Protein AF-A0A7C1C3W7-F1 (afdb_monomer)

Solvent-accessible surface area (backbone atoms only — not comparable to full-atom values): 4215 Å² total; per-residue (Å²): 109,71,70,57,54,53,52,55,48,61,60,53,74,77,35,64,66,60,55,53,54,50,50,53,50,54,49,50,49,52,48,63,76,51,38,62,62,51,51,26,51,51,43,42,73,75,63,54,68,63,91,86,41,64,57,67,72,64,62,87,84,66,74,81,80,86,85,117

Sequence (68 aa):
MIRALKLEWLKVRNYRVFWILTGMYLLALLVITSGGVFFLEWLKSEGADFRGIDPTIVPIYDFPDIWQ

Mean predicted aligned error: 7.06 Å

Secondary structure (DSSP, 8-state):
-HHHHHHHHHHHHT-HHHHHHHHHHHHHHHHHHHHHHHHHHHHHHTT--BTTB-GGGS-SS----TT-

Radius of gyration: 20.83 Å; Cα contacts (8 Å, |Δi|>4): 20; chains: 1; bounding box: 38×37×53 Å

Structure (mmCIF, N/CA/C/O backbone):
data_AF-A0A7C1C3W7-F1
#
_entry.id   AF-A0A7C1C3W7-F1
#
loop_
_atom_site.group_PDB
_atom_site.id
_atom_site.type_symbol
_atom_site.label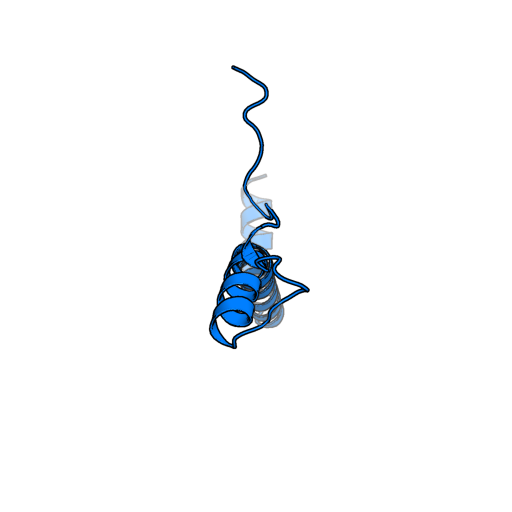_atom_id
_atom_site.label_alt_id
_atom_site.label_comp_id
_atom_sit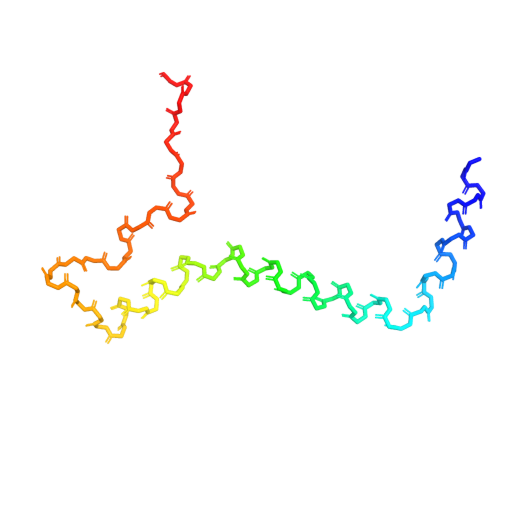e.label_asym_id
_atom_site.label_entity_id
_atom_site.label_seq_id
_atom_site.pdbx_PDB_ins_code
_atom_site.Cartn_x
_atom_site.Cartn_y
_atom_site.Cartn_z
_atom_site.occupancy
_atom_site.B_iso_or_equiv
_atom_site.auth_seq_id
_atom_site.auth_comp_id
_atom_site.auth_asym_id
_atom_site.auth_atom_id
_atom_site.pdbx_PDB_model_num
ATOM 1 N N . MET A 1 1 ? -23.566 12.501 19.802 1.00 79.94 1 MET A N 1
ATOM 2 C CA . MET A 1 1 ? -22.855 11.977 18.611 1.00 79.94 1 MET A CA 1
ATOM 3 C C . MET A 1 1 ? -21.577 11.214 18.967 1.00 79.94 1 MET A C 1
ATOM 5 O O . MET A 1 1 ? -21.485 10.046 18.622 1.00 79.94 1 MET A O 1
ATOM 9 N N . ILE A 1 2 ? -20.657 11.781 19.758 1.0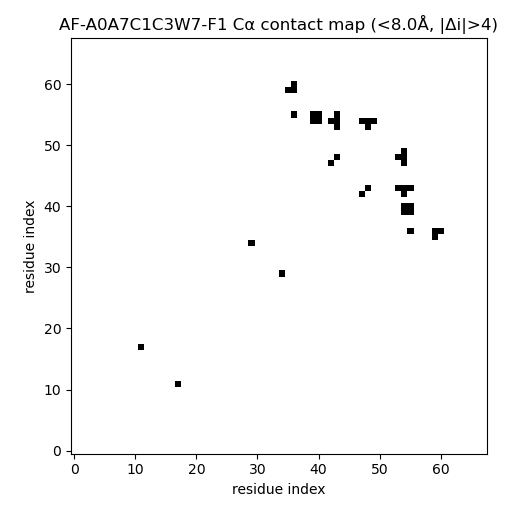0 91.81 2 ILE A N 1
ATOM 10 C CA . ILE A 1 2 ? -19.415 11.099 20.200 1.00 91.81 2 ILE A CA 1
ATOM 11 C C . ILE A 1 2 ? -19.670 9.753 20.908 1.00 91.81 2 ILE A C 1
ATOM 13 O O . ILE A 1 2 ? -18.959 8.779 20.680 1.00 91.81 2 ILE A O 1
ATOM 17 N N . ARG A 1 3 ? -20.733 9.661 21.721 1.00 93.69 3 ARG A N 1
ATOM 18 C CA . ARG A 1 3 ? -21.129 8.404 22.383 1.00 93.69 3 ARG A CA 1
ATOM 19 C C . ARG A 1 3 ? -21.494 7.293 21.390 1.00 93.69 3 ARG A C 1
ATOM 21 O O . ARG A 1 3 ? -21.147 6.146 21.636 1.00 93.69 3 ARG A O 1
ATOM 28 N N . ALA A 1 4 ? -22.160 7.633 20.285 1.00 93.56 4 ALA A N 1
ATOM 29 C CA . ALA A 1 4 ? -22.527 6.667 19.251 1.00 93.56 4 ALA A CA 1
ATOM 30 C C . ALA A 1 4 ? -21.281 6.156 18.510 1.00 93.56 4 ALA A C 1
ATOM 32 O O . ALA A 1 4 ? -21.101 4.950 18.390 1.00 93.56 4 ALA A O 1
ATOM 33 N N . LEU A 1 5 ? -20.358 7.054 18.141 1.00 93.75 5 LEU A N 1
ATOM 34 C CA . LEU A 1 5 ? -19.076 6.674 17.532 1.00 93.75 5 LEU A CA 1
ATOM 35 C C . LEU A 1 5 ? -18.250 5.751 18.439 1.00 93.75 5 LEU A C 1
ATOM 37 O O . LEU A 1 5 ? -17.681 4.770 17.972 1.00 93.75 5 LEU A O 1
ATOM 41 N N . LYS A 1 6 ? -18.230 6.014 19.753 1.00 95.06 6 LYS A N 1
ATOM 42 C CA . LYS A 1 6 ? -17.536 5.157 20.726 1.00 95.06 6 LYS A CA 1
ATOM 43 C C . LYS A 1 6 ? -18.130 3.745 20.793 1.00 95.06 6 LYS A C 1
ATOM 45 O O . LYS A 1 6 ? -17.384 2.783 20.962 1.00 95.06 6 LYS A O 1
ATOM 50 N N . LEU A 1 7 ? -19.452 3.619 20.674 1.00 94.44 7 LEU A N 1
ATOM 51 C CA . LEU A 1 7 ? -20.130 2.321 20.660 1.00 94.44 7 LEU A CA 1
ATOM 52 C C . LEU A 1 7 ? -19.802 1.534 19.389 1.00 94.44 7 LEU A C 1
ATOM 54 O O . LEU A 1 7 ? -19.453 0.362 19.492 1.00 94.44 7 LEU A O 1
ATOM 58 N N . GLU A 1 8 ? -19.849 2.171 18.218 1.00 93.75 8 GLU A N 1
ATOM 59 C CA . GLU A 1 8 ? -19.469 1.514 16.960 1.00 93.75 8 GLU A CA 1
ATOM 60 C C . GLU A 1 8 ? -17.989 1.111 16.953 1.00 93.75 8 GLU A C 1
ATOM 62 O O . GLU A 1 8 ? -17.652 -0.015 16.587 1.00 93.75 8 GLU A O 1
ATOM 67 N N . TRP A 1 9 ? -17.106 1.966 17.476 1.00 94.38 9 TRP A N 1
ATOM 68 C CA . TRP A 1 9 ? -15.691 1.633 17.631 1.00 94.38 9 TRP A CA 1
ATOM 69 C C . TRP A 1 9 ? -15.475 0.381 18.489 1.00 94.38 9 TRP A C 1
ATOM 71 O O . TRP A 1 9 ? -14.687 -0.488 18.126 1.00 94.38 9 TRP A O 1
ATOM 81 N N . LEU A 1 10 ? -16.197 0.245 19.608 1.00 94.50 10 LEU A N 1
ATOM 82 C CA . LEU A 1 10 ? -16.091 -0.930 20.480 1.00 94.50 10 LEU A CA 1
ATOM 83 C C . LEU A 1 10 ? -16.519 -2.230 19.786 1.00 94.50 10 LEU A C 1
ATOM 85 O O . LEU A 1 10 ? -15.918 -3.269 20.062 1.00 94.50 10 LEU A O 1
ATOM 89 N N . LYS A 1 11 ? -17.509 -2.178 18.884 1.00 92.44 11 LYS A N 1
ATOM 90 C CA . LYS A 1 11 ? -17.935 -3.345 18.093 1.00 92.44 11 LYS A CA 1
ATOM 91 C C . LYS A 1 11 ? -16.844 -3.780 17.120 1.00 92.44 11 LYS A C 1
ATOM 93 O O . LYS A 1 11 ? -16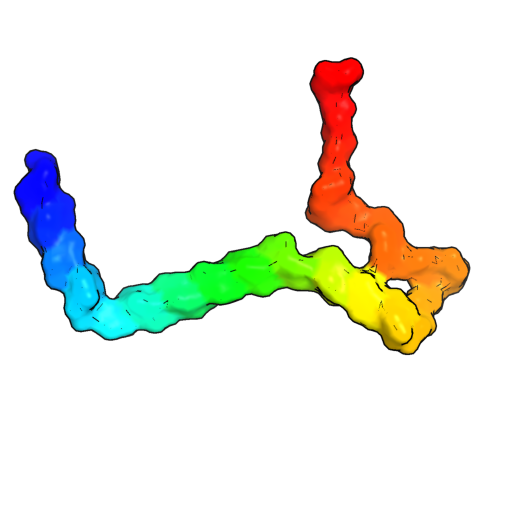.517 -4.960 17.041 1.00 92.44 11 LYS A O 1
ATOM 98 N N . VAL A 1 12 ? -16.265 -2.818 16.406 1.00 95.12 12 VAL A N 1
ATOM 99 C CA . VAL A 1 12 ? -15.265 -3.078 15.364 1.00 95.12 12 VAL A CA 1
ATOM 100 C C . VAL A 1 12 ? -13.913 -3.476 15.962 1.00 95.12 12 VAL A C 1
ATOM 102 O O . VAL A 1 12 ? -13.238 -4.354 15.429 1.00 95.12 12 VAL A O 1
ATOM 105 N N . ARG A 1 13 ? -13.538 -2.903 17.115 1.00 93.88 13 ARG A N 1
ATOM 106 C CA . ARG A 1 13 ? -12.228 -3.104 17.754 1.00 93.88 13 ARG A CA 1
ATOM 107 C C . ARG A 1 13 ? -11.850 -4.575 17.925 1.00 93.88 13 ARG A C 1
ATOM 109 O O . ARG A 1 13 ? -10.715 -4.930 17.634 1.00 93.88 13 ARG A O 1
ATOM 116 N N . ASN A 1 14 ? -12.786 -5.421 18.355 1.00 93.25 14 ASN A N 1
ATOM 117 C CA . ASN A 1 14 ? -12.526 -6.846 18.599 1.00 93.25 14 ASN A CA 1
ATOM 118 C C . ASN A 1 14 ? -12.994 -7.752 17.446 1.00 93.25 14 ASN A C 1
ATOM 120 O O . ASN A 1 14 ? -12.914 -8.977 17.551 1.00 93.25 14 ASN A O 1
ATOM 124 N N . TYR A 1 15 ? -13.490 -7.183 16.345 1.00 96.00 15 TYR A N 1
ATOM 125 C CA . TYR A 1 15 ? -14.012 -7.962 15.233 1.00 96.00 15 TYR A CA 1
ATOM 126 C C . TYR A 1 15 ? -12.888 -8.351 14.265 1.00 96.00 15 TYR A C 1
ATOM 128 O O . TYR A 1 15 ? -12.475 -7.582 13.399 1.00 96.00 15 TYR A O 1
ATOM 136 N N . ARG A 1 16 ? -12.379 -9.579 14.418 1.00 95.62 16 ARG A N 1
ATOM 137 C CA . ARG A 1 16 ? -11.216 -10.094 13.672 1.00 95.62 16 ARG A CA 1
ATOM 138 C C . ARG A 1 16 ? -11.364 -9.981 12.152 1.00 95.62 16 ARG A C 1
ATOM 140 O O . ARG A 1 16 ? -10.414 -9.591 11.482 1.00 95.62 16 ARG A O 1
ATOM 147 N N . VAL A 1 17 ? -12.540 -10.312 11.614 1.00 97.38 17 VAL A N 1
ATOM 148 C CA . VAL A 1 17 ? -12.791 -10.305 10.161 1.00 97.38 17 VAL A CA 1
ATOM 149 C C . VAL A 1 17 ? -12.614 -8.903 9.581 1.00 97.38 17 VAL A C 1
ATOM 151 O O . VAL A 1 17 ? -11.984 -8.755 8.539 1.00 97.38 17 VAL A O 1
ATOM 154 N N . PHE A 1 18 ? -13.091 -7.868 10.279 1.00 96.38 18 PHE A N 1
ATOM 155 C CA . PHE A 1 18 ? -12.924 -6.485 9.835 1.00 96.38 18 PHE A CA 1
ATOM 156 C C . PHE A 1 18 ? -11.453 -6.096 9.695 1.00 96.38 18 PHE A C 1
ATOM 158 O O . PHE A 1 18 ? -11.076 -5.510 8.684 1.00 96.38 18 PHE A O 1
ATOM 165 N N . TRP A 1 19 ? -10.608 -6.456 10.664 1.00 97.00 19 TRP A N 1
ATOM 166 C CA . TRP A 1 19 ? -9.181 -6.132 10.610 1.00 97.00 19 TRP A CA 1
ATOM 167 C C . TRP A 1 19 ? -8.438 -6.893 9.514 1.00 97.00 19 TRP A C 1
ATOM 169 O O . TRP A 1 19 ? -7.584 -6.307 8.855 1.00 97.00 19 TRP A O 1
ATOM 179 N N . ILE A 1 20 ? -8.791 -8.160 9.270 1.00 97.88 20 ILE A N 1
ATOM 180 C CA . ILE A 1 20 ? -8.221 -8.936 8.158 1.00 97.88 20 ILE A CA 1
ATOM 181 C C . ILE A 1 20 ? -8.578 -8.278 6.822 1.00 97.88 20 ILE A C 1
ATOM 183 O O . ILE A 1 20 ? -7.688 -8.009 6.020 1.00 97.88 20 ILE A O 1
ATOM 187 N N . LEU A 1 21 ? -9.858 -7.966 6.602 1.00 98.06 21 LEU A N 1
ATOM 188 C CA . LEU A 1 21 ? -10.309 -7.339 5.359 1.00 98.06 21 LEU A CA 1
ATOM 189 C C . LEU A 1 21 ? -9.713 -5.941 5.176 1.00 98.06 21 LEU A C 1
ATOM 191 O O . LEU A 1 21 ? -9.271 -5.608 4.082 1.00 98.06 21 LEU A O 1
ATOM 195 N N . THR A 1 22 ? -9.638 -5.150 6.247 1.00 97.25 22 THR A N 1
ATOM 196 C CA . THR A 1 22 ? -9.000 -3.825 6.224 1.00 97.25 22 THR A CA 1
ATOM 197 C C . THR A 1 22 ? -7.518 -3.943 5.875 1.00 97.25 22 THR A C 1
ATOM 199 O O . THR A 1 22 ? -7.032 -3.202 5.028 1.00 97.25 22 THR A O 1
ATOM 202 N N . GLY A 1 23 ? -6.803 -4.901 6.470 1.00 98.00 23 GLY A N 1
ATOM 203 C CA . GLY A 1 23 ? -5.399 -5.160 6.155 1.00 98.00 23 GLY A CA 1
ATOM 204 C C . GLY A 1 23 ? -5.195 -5.578 4.699 1.00 98.00 23 GLY A C 1
ATOM 205 O O . GLY A 1 23 ? -4.341 -5.015 4.020 1.00 98.00 23 GLY A O 1
ATOM 206 N N . MET A 1 24 ? -6.015 -6.504 4.191 1.00 98.25 24 MET A N 1
ATOM 207 C CA . MET A 1 24 ? -5.980 -6.917 2.783 1.00 98.25 24 MET A CA 1
ATOM 208 C C . MET A 1 24 ? -6.278 -5.755 1.835 1.00 98.25 24 MET A C 1
ATOM 210 O O . MET A 1 24 ? -5.607 -5.611 0.818 1.00 98.25 24 MET A O 1
ATOM 214 N N . TYR A 1 25 ? -7.253 -4.914 2.174 1.00 97.81 25 TYR A N 1
ATOM 215 C CA . TYR A 1 25 ? -7.602 -3.733 1.393 1.00 97.81 25 TYR A CA 1
ATOM 216 C C . TYR A 1 25 ? -6.456 -2.715 1.351 1.00 97.81 25 TYR A C 1
ATOM 218 O O . TYR A 1 25 ? -6.092 -2.245 0.276 1.00 97.81 25 TYR A O 1
ATOM 226 N N . LEU A 1 26 ? -5.843 -2.412 2.500 1.00 97.94 26 LEU A N 1
ATOM 227 C CA . LEU A 1 26 ? -4.689 -1.511 2.570 1.00 97.94 26 LEU A CA 1
ATOM 228 C C . LEU A 1 26 ? -3.481 -2.073 1.813 1.00 97.94 26 LEU A C 1
ATOM 230 O O . LEU A 1 26 ? -2.805 -1.330 1.109 1.00 97.94 26 LEU A O 1
ATOM 234 N N . LEU A 1 27 ? -3.235 -3.381 1.905 1.00 97.25 27 LEU A N 1
ATOM 235 C CA . LEU A 1 27 ? -2.190 -4.043 1.129 1.00 97.25 27 LEU A CA 1
ATOM 236 C C . LEU A 1 27 ? -2.473 -3.937 -0.372 1.00 97.25 27 LEU A C 1
ATOM 238 O O . LEU A 1 27 ? -1.586 -3.554 -1.127 1.00 97.25 27 LEU A O 1
ATOM 242 N N . ALA A 1 28 ? -3.703 -4.221 -0.804 1.00 96.62 28 ALA A N 1
ATOM 243 C CA . ALA A 1 28 ? -4.096 -4.093 -2.204 1.00 96.62 28 ALA A CA 1
ATOM 244 C C . ALA A 1 28 ? -3.911 -2.655 -2.708 1.00 96.62 28 ALA A C 1
ATOM 246 O O . ALA A 1 28 ? -3.369 -2.458 -3.791 1.00 96.62 28 ALA A O 1
ATOM 247 N N . LEU A 1 29 ? -4.278 -1.652 -1.905 1.00 95.88 29 LEU A N 1
ATOM 248 C CA . LEU A 1 29 ? -4.021 -0.247 -2.224 1.00 95.88 29 LEU A CA 1
ATOM 249 C C . LEU A 1 29 ? -2.528 0.038 -2.401 1.00 95.88 29 LEU A C 1
ATOM 251 O O . LEU A 1 29 ? -2.154 0.651 -3.398 1.00 95.88 29 LEU A O 1
ATOM 255 N N . LEU A 1 30 ? -1.669 -0.419 -1.486 1.00 93.75 30 LEU A N 1
ATOM 256 C CA . LEU A 1 30 ? -0.219 -0.239 -1.614 1.00 93.75 30 LEU A CA 1
ATOM 257 C C . LEU A 1 30 ? 0.317 -0.904 -2.884 1.00 93.75 30 LEU A C 1
ATOM 259 O O . LEU A 1 30 ? 1.070 -0.283 -3.630 1.00 93.75 30 LEU A O 1
ATOM 263 N N . VAL A 1 31 ? -0.116 -2.130 -3.174 1.00 93.69 31 VAL A N 1
ATOM 264 C CA . VAL A 1 31 ? 0.310 -2.858 -4.375 1.00 93.69 31 VAL A CA 1
ATOM 265 C C . VAL A 1 31 ? -0.156 -2.150 -5.644 1.00 93.69 31 VAL A C 1
ATOM 267 O O . VAL A 1 31 ? 0.623 -2.016 -6.574 1.00 93.69 31 VAL A O 1
ATOM 270 N N . ILE A 1 32 ? -1.389 -1.650 -5.697 1.00 90.25 32 ILE A N 1
ATOM 271 C CA . ILE A 1 32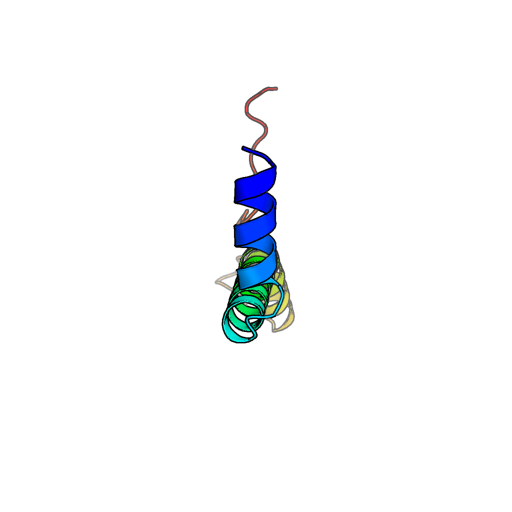 ? -1.909 -0.970 -6.893 1.00 90.25 32 ILE A CA 1
ATOM 272 C C . ILE A 1 32 ? -1.226 0.388 -7.101 1.00 90.25 32 ILE A C 1
ATOM 274 O O . ILE A 1 32 ? -0.896 0.740 -8.229 1.00 90.25 32 ILE A O 1
ATOM 278 N N . THR A 1 33 ? -1.002 1.142 -6.023 1.00 88.69 33 THR A N 1
ATOM 279 C CA . THR A 1 33 ? -0.401 2.488 -6.081 1.00 88.69 33 THR A CA 1
ATOM 280 C C . THR A 1 33 ? 1.109 2.490 -6.307 1.00 88.69 33 THR A C 1
ATOM 282 O O . THR A 1 33 ? 1.632 3.470 -6.818 1.00 88.69 33 THR A O 1
ATOM 285 N N . SER A 1 34 ? 1.824 1.426 -5.937 1.00 86.12 34 SER A N 1
ATOM 286 C CA . SER A 1 34 ? 3.277 1.316 -6.172 1.00 86.12 34 SER A CA 1
ATOM 287 C C . SER A 1 34 ? 3.640 0.344 -7.296 1.00 86.12 34 SER A C 1
ATOM 289 O O . SER A 1 34 ? 4.701 0.460 -7.906 1.00 86.12 34 SER A O 1
ATOM 291 N N . GLY A 1 35 ? 2.756 -0.604 -7.602 1.00 87.12 35 GLY A N 1
ATOM 292 C CA . GLY A 1 35 ? 3.036 -1.713 -8.503 1.00 87.12 35 GLY A CA 1
ATOM 293 C C . GLY A 1 35 ? 3.165 -1.310 -9.963 1.00 87.12 35 GLY A C 1
ATOM 294 O O . GLY A 1 35 ? 3.904 -1.966 -10.678 1.00 87.12 35 GLY A O 1
ATOM 295 N N . GLY A 1 36 ? 2.504 -0.240 -10.415 1.00 85.69 36 GLY A N 1
ATOM 296 C CA . GLY A 1 36 ? 2.549 0.169 -11.823 1.00 85.69 36 GLY A CA 1
ATOM 297 C C . GLY A 1 36 ? 3.963 0.501 -12.309 1.00 85.69 36 GLY A C 1
ATOM 298 O O . GLY A 1 36 ? 4.451 -0.111 -13.254 1.00 85.69 36 GLY A O 1
ATOM 299 N N . VAL A 1 37 ? 4.641 1.428 -11.630 1.00 86.06 37 VAL A N 1
ATOM 300 C CA . VAL A 1 37 ? 6.021 1.820 -11.969 1.00 86.06 37 VAL A CA 1
ATOM 301 C C . VAL A 1 37 ? 6.994 0.680 -11.688 1.00 86.06 37 VAL A C 1
ATOM 303 O O . VAL A 1 37 ? 7.784 0.328 -12.558 1.00 86.06 37 VAL A O 1
ATOM 306 N N . PHE A 1 38 ? 6.872 0.038 -10.522 1.00 88.38 38 PHE A N 1
ATOM 307 C CA . PHE A 1 38 ? 7.736 -1.081 -10.141 1.00 88.38 38 PHE A CA 1
ATOM 308 C C . PHE A 1 38 ? 7.669 -2.242 -11.146 1.00 88.38 38 PHE A C 1
ATOM 310 O O . PHE A 1 38 ? 8.686 -2.845 -11.480 1.00 88.38 38 PHE A O 1
ATOM 317 N N . PHE A 1 39 ? 6.479 -2.547 -11.669 1.00 88.69 39 PHE A N 1
ATOM 318 C CA . PHE A 1 39 ? 6.293 -3.590 -12.671 1.00 88.69 39 PHE A CA 1
ATOM 319 C C . PHE A 1 39 ? 6.961 -3.238 -14.003 1.00 88.69 39 PHE A C 1
ATOM 321 O O . PHE A 1 39 ? 7.603 -4.101 -14.597 1.00 88.69 39 PHE A O 1
ATOM 328 N N . LEU A 1 40 ? 6.845 -1.989 -14.465 1.00 87.19 40 LEU A N 1
ATOM 329 C CA . LEU A 1 40 ? 7.496 -1.545 -15.703 1.00 87.19 40 LEU A CA 1
ATOM 330 C C . LEU A 1 40 ? 9.025 -1.533 -15.576 1.00 87.19 40 LEU A C 1
ATOM 332 O O . LEU A 1 40 ? 9.716 -1.958 -16.502 1.00 87.19 40 LEU A O 1
ATOM 336 N N . GLU A 1 41 ? 9.552 -1.104 -14.428 1.00 87.62 41 GLU A N 1
ATOM 337 C CA . GLU A 1 41 ? 10.986 -1.166 -14.122 1.00 87.62 41 GLU A CA 1
ATOM 338 C C . GLU A 1 41 ? 11.496 -2.610 -14.079 1.00 87.62 41 GLU A C 1
ATOM 340 O O . GLU A 1 41 ? 12.532 -2.920 -14.672 1.00 87.62 41 GLU A O 1
ATOM 345 N N . TRP A 1 42 ? 10.749 -3.511 -13.436 1.00 89.94 42 TRP A N 1
ATOM 346 C CA . TRP A 1 42 ? 11.069 -4.936 -13.427 1.00 89.94 42 TRP A CA 1
ATOM 347 C C . TRP A 1 42 ? 11.067 -5.524 -14.845 1.00 89.94 42 TRP A C 1
ATOM 349 O O . TRP A 1 42 ? 12.020 -6.201 -15.229 1.00 89.94 42 TRP A O 1
ATOM 359 N N . LEU A 1 43 ? 10.058 -5.202 -15.660 1.00 89.06 43 LEU A N 1
ATOM 360 C CA . LEU A 1 43 ? 9.948 -5.681 -17.039 1.00 89.06 43 LEU A CA 1
ATOM 361 C C . LEU A 1 43 ? 11.139 -5.229 -17.901 1.00 89.06 43 LEU A C 1
ATOM 363 O O . LEU A 1 43 ? 11.698 -6.017 -18.665 1.00 89.06 43 LEU A O 1
ATOM 367 N N . LYS A 1 44 ? 11.568 -3.974 -17.734 1.00 86.12 44 LYS A N 1
ATOM 368 C CA . LYS A 1 44 ? 12.785 -3.440 -18.355 1.00 86.12 44 LYS A CA 1
ATOM 369 C C . LYS A 1 44 ? 14.037 -4.184 -17.882 1.00 86.12 44 LYS A C 1
ATOM 371 O O . LYS A 1 44 ? 14.896 -4.498 -18.701 1.00 86.12 44 LYS A O 1
ATOM 376 N N . SER A 1 45 ? 14.144 -4.482 -16.584 1.00 87.62 45 SER A N 1
ATOM 377 C CA . SER A 1 45 ? 15.296 -5.207 -16.024 1.00 87.62 45 SER A CA 1
ATOM 378 C C . SER A 1 45 ? 15.429 -6.640 -16.554 1.00 87.62 45 SER A C 1
ATOM 380 O O . SER A 1 45 ? 16.546 -7.122 -16.718 1.00 87.62 45 SER A O 1
ATOM 382 N N . GLU A 1 46 ? 14.309 -7.274 -16.911 1.00 89.75 46 GLU A N 1
ATOM 383 C CA . GLU A 1 46 ? 14.265 -8.608 -17.527 1.00 89.75 46 GLU A CA 1
ATOM 384 C C . GLU A 1 46 ? 14.584 -8.576 -19.039 1.00 89.75 46 GLU A C 1
ATOM 386 O O . GLU A 1 46 ? 14.610 -9.608 -19.708 1.00 89.75 46 GLU A O 1
ATOM 391 N N . GLY A 1 47 ? 14.847 -7.391 -19.601 1.00 83.75 47 GLY A N 1
ATOM 392 C CA . GLY A 1 47 ? 15.226 -7.219 -21.003 1.00 83.75 47 GLY A CA 1
ATOM 393 C C . GLY A 1 47 ? 14.045 -7.144 -21.969 1.00 83.75 47 GLY A C 1
ATOM 394 O O . GLY A 1 47 ? 14.220 -7.400 -23.161 1.00 83.75 47 GLY A O 1
ATOM 395 N N . ALA A 1 48 ? 12.844 -6.804 -21.487 1.00 83.06 48 ALA A N 1
ATOM 396 C CA . ALA A 1 48 ? 11.712 -6.569 -22.373 1.00 83.06 48 ALA A CA 1
ATOM 397 C C . ALA A 1 48 ? 11.980 -5.365 -23.287 1.00 83.06 48 ALA A C 1
ATOM 399 O O . ALA A 1 48 ? 12.123 -4.233 -22.826 1.00 83.06 48 ALA A O 1
ATOM 400 N N . ASP A 1 49 ? 12.009 -5.629 -24.591 1.00 79.00 49 ASP A N 1
ATOM 401 C CA . ASP A 1 49 ? 12.177 -4.627 -25.636 1.00 79.00 49 ASP A CA 1
ATOM 402 C C . ASP A 1 49 ? 10.958 -4.636 -26.568 1.00 79.00 49 ASP A C 1
ATOM 404 O O . ASP A 1 49 ? 10.683 -5.612 -27.276 1.00 79.00 49 ASP A O 1
ATOM 408 N N . PHE A 1 50 ? 10.210 -3.533 -26.582 1.00 79.00 50 PHE A N 1
ATOM 409 C CA . PHE A 1 50 ? 9.043 -3.367 -27.442 1.00 79.00 50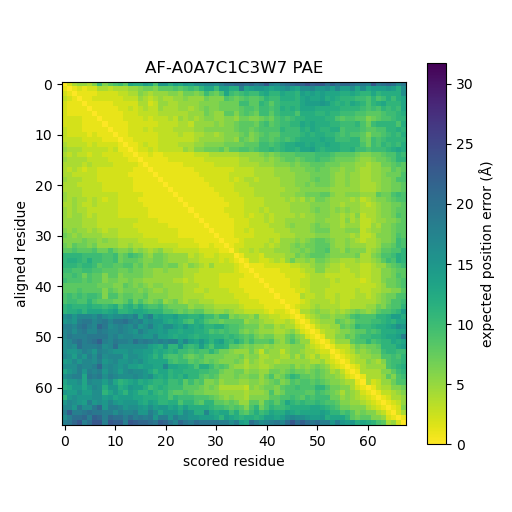 PHE A CA 1
ATOM 410 C C . PHE A 1 50 ? 9.419 -2.622 -28.723 1.00 79.00 50 PHE A C 1
ATOM 412 O O . PHE A 1 50 ? 8.987 -1.493 -28.947 1.00 79.00 50 PHE A O 1
ATOM 419 N N . ARG A 1 51 ? 10.200 -3.264 -29.601 1.00 82.75 51 ARG A N 1
ATOM 420 C 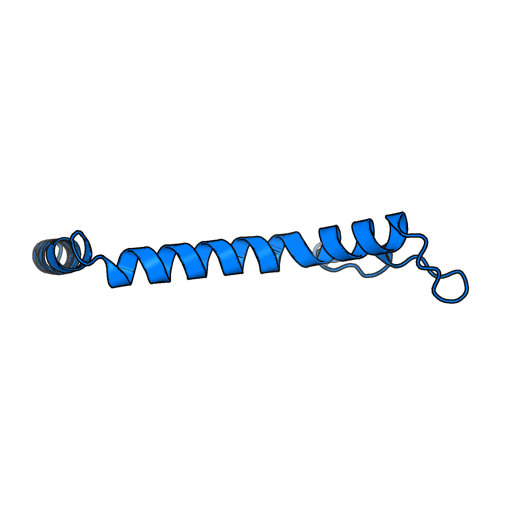CA . ARG A 1 51 ? 10.644 -2.682 -30.889 1.00 82.75 51 ARG A CA 1
ATOM 421 C C . ARG A 1 51 ? 11.465 -1.390 -30.701 1.00 82.75 51 ARG A C 1
ATOM 423 O O . ARG A 1 51 ? 11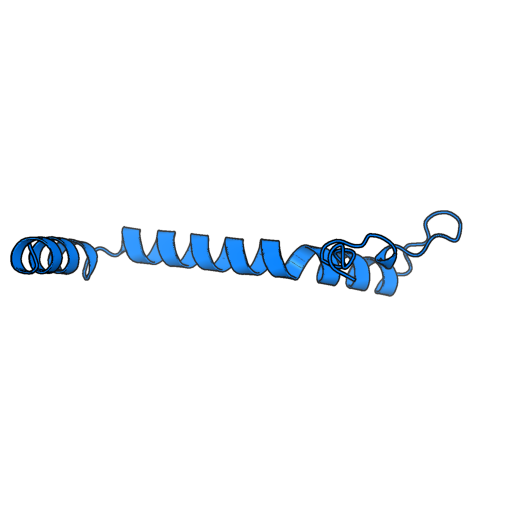.286 -0.437 -31.461 1.00 82.75 51 ARG A O 1
ATOM 430 N N . GLY A 1 52 ? 12.339 -1.358 -29.698 1.00 78.62 52 GLY A N 1
ATOM 431 C CA . GLY A 1 52 ? 13.145 -0.200 -29.307 1.00 78.62 52 GLY A CA 1
ATOM 432 C C . GLY A 1 52 ? 12.445 0.760 -28.341 1.00 78.62 52 GLY A C 1
ATOM 433 O O . GLY A 1 52 ? 12.987 1.829 -28.064 1.00 78.62 52 GLY A O 1
ATOM 434 N N . ILE A 1 53 ? 11.242 0.424 -27.859 1.00 76.81 53 ILE A N 1
ATOM 435 C CA . ILE A 1 53 ? 10.474 1.256 -26.925 1.00 76.81 53 ILE A CA 1
ATOM 436 C C . ILE A 1 53 ? 10.687 0.748 -25.501 1.00 76.81 53 ILE A C 1
ATOM 438 O O . ILE A 1 53 ? 10.389 -0.405 -25.186 1.00 76.81 53 ILE A O 1
ATOM 442 N N . ASP A 1 54 ? 11.161 1.652 -24.647 1.00 78.25 54 ASP A N 1
ATOM 443 C CA . ASP A 1 54 ? 11.362 1.409 -23.225 1.00 78.25 54 ASP A CA 1
ATOM 444 C C . ASP A 1 54 ? 10.007 1.241 -22.507 1.00 78.25 54 ASP A C 1
ATOM 446 O O . ASP A 1 54 ? 9.173 2.152 -22.568 1.00 78.25 54 ASP A O 1
ATOM 450 N N . PRO A 1 55 ? 9.768 0.120 -21.802 1.00 76.25 55 PRO A N 1
ATOM 451 C CA . PRO A 1 55 ? 8.554 -0.088 -21.017 1.00 76.25 55 PRO A CA 1
ATOM 452 C C . PRO A 1 55 ? 8.269 1.036 -20.008 1.00 76.25 55 PRO A C 1
ATOM 454 O O . PRO A 1 55 ? 7.103 1.314 -19.726 1.00 76.25 55 PRO A O 1
ATOM 457 N N . THR A 1 56 ? 9.298 1.717 -19.488 1.00 81.25 56 THR A N 1
ATOM 458 C CA . THR A 1 56 ? 9.135 2.793 -18.492 1.00 81.25 56 THR A CA 1
ATOM 459 C C . THR A 1 56 ? 8.680 4.128 -19.088 1.00 81.25 56 THR A C 1
ATOM 461 O O . THR A 1 56 ? 8.578 5.110 -18.361 1.00 81.25 56 THR A O 1
ATOM 464 N N . ILE A 1 57 ? 8.401 4.199 -20.396 1.00 80.00 57 ILE A N 1
ATOM 465 C CA . ILE A 1 57 ? 7.906 5.422 -21.051 1.00 80.00 57 ILE A CA 1
ATOM 466 C C . ILE A 1 57 ? 6.482 5.803 -20.623 1.00 80.00 57 ILE A C 1
ATOM 468 O O . ILE A 1 57 ? 6.067 6.944 -20.808 1.00 80.00 57 ILE A O 1
ATOM 472 N N . VAL A 1 58 ? 5.705 4.854 -20.089 1.00 79.69 58 VAL A N 1
ATOM 473 C CA . VAL A 1 58 ? 4.315 5.103 -19.697 1.00 79.69 58 VAL A CA 1
ATOM 474 C C . VAL A 1 58 ? 4.285 5.932 -18.403 1.00 79.69 58 VAL A C 1
ATOM 476 O O . VAL A 1 58 ? 4.731 5.441 -17.363 1.00 79.69 58 VAL A O 1
ATOM 479 N N . PRO A 1 59 ? 3.709 7.149 -18.417 1.00 73.69 59 PRO A N 1
ATOM 480 C CA . PRO A 1 59 ? 3.694 8.044 -17.265 1.00 73.69 59 PRO A CA 1
ATOM 481 C C . PRO A 1 59 ? 2.587 7.648 -16.275 1.00 73.69 59 PRO A C 1
ATOM 483 O O . PRO A 1 59 ? 1.582 8.338 -16.135 1.00 73.69 59 PRO A O 1
ATOM 486 N N . ILE A 1 60 ? 2.734 6.509 -15.587 1.00 77.44 60 ILE A N 1
ATOM 487 C CA . ILE A 1 60 ? 1.692 5.989 -14.676 1.00 77.44 60 ILE A CA 1
ATOM 488 C C . ILE A 1 60 ? 1.434 6.943 -13.487 1.00 77.44 60 ILE A C 1
ATOM 490 O O . ILE A 1 60 ? 0.320 6.970 -12.966 1.00 77.44 60 ILE A O 1
ATOM 494 N N . TYR A 1 61 ? 2.413 7.782 -13.117 1.00 76.31 61 TYR A N 1
ATOM 495 C CA . TYR A 1 61 ? 2.282 8.825 -12.084 1.00 76.31 61 TYR A CA 1
ATOM 496 C C . TYR A 1 61 ? 2.956 10.158 -12.453 1.00 76.31 61 TYR A C 1
ATOM 498 O O . TYR A 1 61 ? 3.196 10.982 -11.572 1.00 76.31 61 TYR A O 1
ATOM 506 N N . ASP A 1 62 ? 3.274 10.373 -13.731 1.00 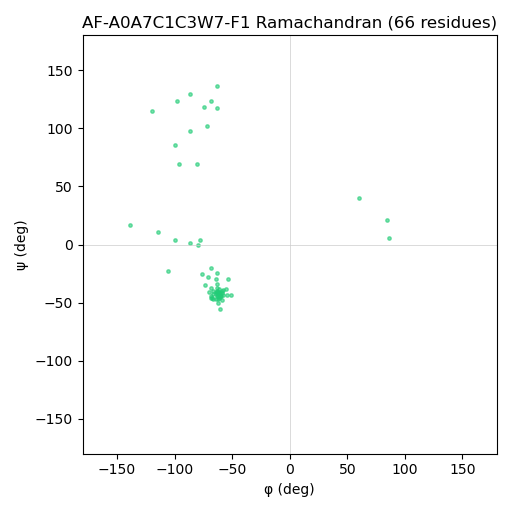79.12 62 ASP A N 1
ATOM 507 C CA . ASP A 1 62 ? 3.900 11.610 -14.208 1.00 79.12 62 ASP A CA 1
ATOM 508 C C . ASP A 1 62 ? 2.821 12.505 -14.831 1.00 79.12 62 ASP A C 1
ATOM 510 O O . ASP A 1 62 ? 2.482 12.409 -16.012 1.00 79.12 62 ASP A O 1
ATOM 514 N N . PHE A 1 63 ? 2.169 13.286 -13.968 1.00 81.06 63 PHE A N 1
ATOM 515 C CA . PHE A 1 63 ? 1.076 14.164 -14.365 1.00 81.06 63 PHE A CA 1
ATOM 516 C C . PHE A 1 63 ? 1.637 15.506 -14.840 1.00 81.06 63 PHE A C 1
ATOM 518 O O . PHE A 1 63 ? 2.418 16.120 -14.111 1.00 81.06 63 PHE A O 1
ATOM 525 N N . PRO A 1 64 ? 1.223 15.999 -16.021 1.00 80.88 64 PRO A N 1
ATOM 526 C CA . PRO A 1 64 ? 1.677 17.292 -16.508 1.00 80.88 64 PRO A CA 1
ATOM 527 C C . PRO A 1 64 ? 1.212 18.403 -15.563 1.00 80.88 64 PRO A C 1
ATOM 529 O O . PRO A 1 64 ? 0.054 18.422 -15.135 1.00 80.88 64 PRO A O 1
ATOM 532 N N . ASP A 1 65 ? 2.107 19.342 -15.262 1.00 84.06 65 ASP A N 1
ATOM 533 C CA . ASP A 1 65 ? 1.748 20.548 -14.523 1.00 84.06 65 ASP A CA 1
ATOM 534 C C . ASP A 1 65 ? 0.915 21.461 -15.434 1.00 84.06 65 ASP A C 1
ATOM 536 O O . ASP A 1 65 ? 1.423 22.093 -16.356 1.00 84.06 65 ASP A O 1
ATOM 540 N N . ILE A 1 66 ? -0.400 21.459 -15.217 1.00 82.62 66 ILE A N 1
ATOM 541 C CA . ILE A 1 66 ? -1.371 22.245 -15.993 1.00 82.62 66 ILE A CA 1
ATOM 542 C C . ILE A 1 66 ? -1.562 23.671 -15.448 1.00 82.62 66 ILE A C 1
ATOM 544 O O . ILE A 1 66 ? -2.402 24.402 -15.971 1.00 82.62 66 ILE A O 1
ATOM 548 N N . TRP A 1 67 ? -0.837 24.058 -14.392 1.00 81.00 67 TRP A N 1
ATOM 549 C CA . TRP A 1 67 ? -1.010 25.342 -13.700 1.00 81.00 67 TRP A CA 1
ATOM 550 C C . TRP A 1 67 ? 0.195 26.289 -13.821 1.00 81.00 67 TRP A C 1
ATOM 552 O O . TRP A 1 67 ? 0.224 27.312 -13.132 1.00 81.00 67 TRP A O 1
ATOM 562 N N . GLN A 1 68 ? 1.157 25.972 -14.692 1.00 59.03 68 GLN A N 1
ATOM 563 C CA . GLN A 1 68 ? 2.265 26.855 -15.079 1.00 59.03 68 GLN A CA 1
ATOM 564 C C . GLN A 1 68 ? 1.969 27.650 -16.351 1.00 59.03 68 GLN A C 1
ATOM 566 O O . GLN A 1 68 ? 1.308 27.105 -17.263 1.00 59.03 68 GLN A O 1
#

Foldseek 3Di:
DVVVVVVVCVVQVPDPVNVVVVVVVVVVVVCVVPVQQVVLVVCVVVPDQDPNDRSNPDPPPPDDDPPD

pLDDT: mean 88.18, std 7.95, range [59.03, 98.25]